Protein AF-A0A3C0J2L3-F1 (afdb_monomer)

Solvent-accessible surface area (backbone atoms only — not comparable to full-atom values): 4252 Å² total; per-residue (Å²): 88,74,63,49,58,53,52,52,61,73,67,70,72,71,54,70,17,29,47,49,78,46,66,26,77,75,47,94,47,75,54,40,75,48,59,32,67,52,80,87,75,83,68,80,81,52,37,66,60,26,41,52,29,22,55,51,39,40,51,53,51,32,57,77,70,69,54,89,80,88,133

Radius of gyration: 13.33 Å; Cα contacts (8 Å, |Δi|>4): 90; chains: 1; bounding box: 32×19×37 Å

Structure (mmCIF, N/CA/C/O backbone):
data_AF-A0A3C0J2L3-F1
#
_entry.id   AF-A0A3C0J2L3-F1
#
loop_
_atom_site.group_PDB
_atom_site.id
_atom_site.type_symbol
_atom_site.label_atom_id
_atom_site.label_alt_id
_atom_site.label_comp_id
_atom_site.label_asym_id
_atom_site.label_entity_id
_atom_site.label_seq_id
_atom_site.pdbx_PDB_ins_code
_atom_site.Cartn_x
_atom_site.Cartn_y
_atom_site.Cartn_z
_atom_site.occupancy
_atom_site.B_iso_or_equiv
_atom_site.auth_seq_id
_atom_site.auth_comp_id
_atom_site.auth_asym_id
_atom_site.auth_atom_id
_atom_site.pdbx_PDB_model_num
ATOM 1 N N . GLY A 1 1 ? -1.899 5.040 16.731 1.00 88.25 1 GLY A N 1
ATOM 2 C CA . GLY A 1 1 ? -0.761 5.097 17.650 1.00 88.25 1 GLY A CA 1
ATOM 3 C C . GLY A 1 1 ? 0.151 3.913 17.386 1.00 88.25 1 GLY A C 1
ATOM 4 O O . GLY A 1 1 ? 0.167 3.432 16.252 1.00 88.25 1 GLY A O 1
ATOM 5 N N . PRO A 1 2 ? 0.903 3.441 18.395 1.00 96.62 2 PRO A N 1
ATOM 6 C CA . PRO A 1 2 ? 1.848 2.322 18.273 1.00 96.62 2 PRO A CA 1
ATOM 7 C C . PRO A 1 2 ? 1.209 0.999 17.812 1.00 96.62 2 PRO A C 1
ATOM 9 O O . PRO A 1 2 ? 1.903 0.128 17.293 1.00 96.62 2 PRO A O 1
ATOM 12 N N . GLU A 1 3 ? -0.109 0.857 17.949 1.00 98.31 3 GLU A N 1
ATOM 13 C CA . GLU A 1 3 ? -0.873 -0.320 17.533 1.00 98.31 3 GLU A CA 1
ATOM 14 C C . GLU A 1 3 ? -0.805 -0.553 16.019 1.00 98.31 3 GLU A C 1
ATOM 16 O O . GLU A 1 3 ? -0.744 -1.697 15.578 1.00 98.31 3 GLU A O 1
ATOM 21 N N . LEU A 1 4 ? -0.720 0.526 15.232 1.00 98.06 4 LEU A N 1
ATOM 22 C CA . LEU A 1 4 ? -0.555 0.442 13.781 1.00 98.06 4 LEU A CA 1
ATOM 23 C C . LEU A 1 4 ? 0.742 -0.279 13.411 1.00 98.06 4 LEU A C 1
ATOM 25 O O . LEU A 1 4 ? 0.745 -1.175 12.574 1.00 98.06 4 LEU A O 1
ATOM 29 N N . LEU A 1 5 ? 1.844 0.071 14.081 1.00 97.62 5 LEU A N 1
ATOM 30 C CA . LEU A 1 5 ? 3.135 -0.571 13.851 1.00 97.62 5 LEU A CA 1
ATOM 31 C C . LEU A 1 5 ? 3.115 -2.044 14.279 1.00 97.62 5 LEU A C 1
A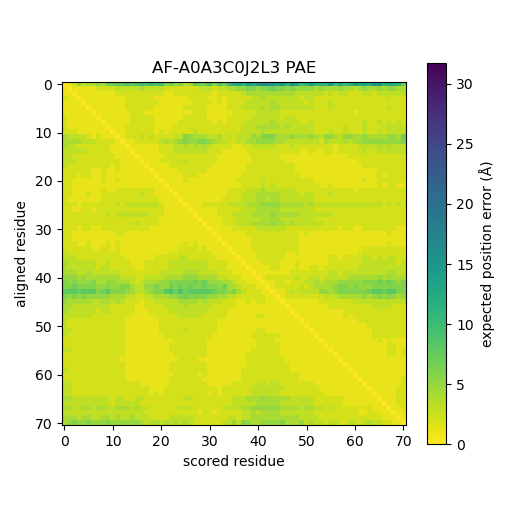TOM 33 O O . LEU A 1 5 ? 3.733 -2.879 13.620 1.00 97.62 5 LEU A O 1
ATOM 37 N N . ALA A 1 6 ? 2.416 -2.368 15.370 1.00 98.25 6 ALA A N 1
ATOM 38 C CA . ALA A 1 6 ? 2.261 -3.747 15.820 1.00 98.25 6 ALA A CA 1
ATOM 39 C C . ALA A 1 6 ? 1.501 -4.600 14.788 1.00 98.25 6 ALA A C 1
ATOM 41 O O . ALA A 1 6 ? 1.945 -5.704 14.477 1.00 98.25 6 ALA A O 1
ATOM 42 N N . GLU A 1 7 ? 0.419 -4.075 14.206 1.00 98.44 7 GLU A N 1
ATOM 43 C CA . GLU A 1 7 ? -0.331 -4.761 13.146 1.00 98.44 7 GLU A CA 1
ATOM 44 C C . GLU A 1 7 ? 0.506 -4.924 11.871 1.00 98.44 7 GLU A C 1
ATOM 46 O O . GLU A 1 7 ? 0.582 -6.026 11.333 1.00 98.44 7 GLU A O 1
ATOM 51 N N . CYS A 1 8 ? 1.238 -3.888 11.444 1.00 98.00 8 CYS A N 1
ATOM 52 C CA . CYS A 1 8 ? 2.151 -4.001 10.301 1.00 98.00 8 CYS A CA 1
ATOM 53 C C . CYS A 1 8 ? 3.215 -5.093 10.507 1.00 98.00 8 CYS A C 1
ATOM 55 O O . CYS A 1 8 ? 3.516 -5.848 9.584 1.00 98.00 8 CYS A O 1
ATOM 57 N N . ARG A 1 9 ? 3.772 -5.214 11.721 1.00 97.88 9 ARG A N 1
ATOM 58 C CA . ARG A 1 9 ? 4.740 -6.275 12.051 1.00 97.88 9 ARG A CA 1
ATOM 59 C C . ARG A 1 9 ? 4.116 -7.668 11.997 1.00 97.88 9 ARG A C 1
ATOM 61 O O . ARG A 1 9 ? 4.789 -8.596 11.566 1.00 97.88 9 ARG A O 1
ATOM 68 N N . ALA A 1 10 ? 2.856 -7.810 12.405 1.00 98.06 10 ALA A N 1
ATOM 69 C CA . ALA A 1 10 ? 2.138 -9.081 12.336 1.00 98.06 10 ALA A CA 1
ATOM 70 C C . ALA A 1 10 ? 1.832 -9.514 10.890 1.00 98.06 10 ALA A C 1
ATOM 72 O O . ALA A 1 10 ? 1.812 -10.709 10.612 1.00 98.06 10 ALA A O 1
ATOM 73 N N . ILE A 1 11 ? 1.629 -8.561 9.971 1.00 97.69 11 ILE A N 1
ATOM 74 C CA . ILE A 1 11 ? 1.422 -8.839 8.539 1.00 97.69 11 ILE A CA 1
ATOM 75 C C . ILE A 1 11 ? 2.703 -9.370 7.872 1.00 97.69 11 ILE A C 1
ATOM 77 O O . ILE A 1 11 ? 2.628 -10.220 6.991 1.00 97.69 11 ILE 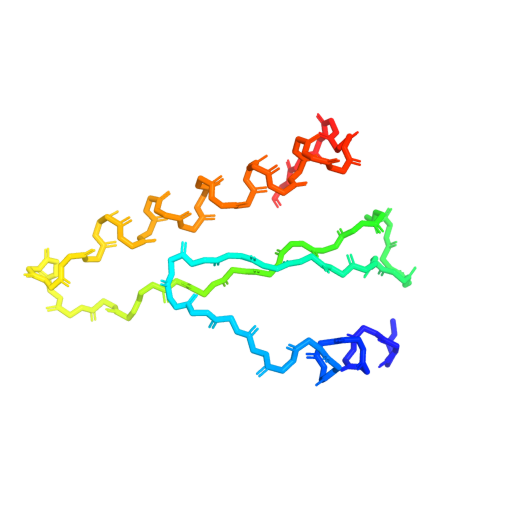A O 1
ATOM 81 N N . GLY A 1 12 ? 3.881 -8.900 8.292 1.00 96.69 12 GLY A N 1
ATOM 82 C CA . GLY A 1 12 ? 5.169 -9.455 7.854 1.00 96.69 12 GLY A CA 1
ATOM 83 C C . GLY A 1 12 ? 5.705 -8.935 6.513 1.00 96.69 12 GLY A C 1
ATOM 84 O O . GLY A 1 12 ? 6.802 -9.324 6.120 1.00 96.69 12 GLY A O 1
ATOM 85 N N . GLY A 1 13 ? 4.992 -8.031 5.834 1.00 95.38 13 GLY A N 1
ATOM 86 C CA . GLY A 1 13 ? 5.471 -7.342 4.630 1.00 95.38 13 GLY A CA 1
ATOM 87 C C . GLY A 1 13 ? 4.432 -7.240 3.515 1.00 95.38 13 GLY A C 1
ATOM 88 O O . GLY A 1 13 ? 3.281 -7.641 3.668 1.00 95.38 13 GLY A O 1
ATOM 89 N N . CYS A 1 14 ? 4.850 -6.666 2.389 1.00 97.75 14 CYS A N 1
ATOM 90 C CA . CYS A 1 14 ? 4.055 -6.520 1.173 1.00 97.75 14 CYS A CA 1
ATOM 91 C C . CYS A 1 14 ? 5.002 -6.471 -0.031 1.00 97.75 14 CYS A C 1
ATOM 93 O O . CYS A 1 14 ? 6.044 -5.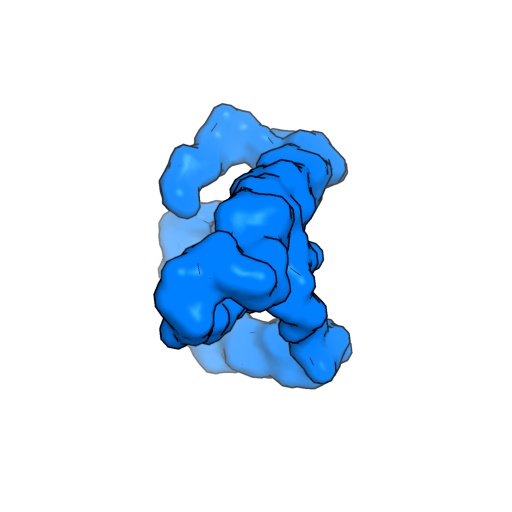815 0.038 1.00 97.75 14 CYS A O 1
ATOM 95 N N . ASN A 1 15 ? 4.654 -7.152 -1.122 1.00 98.25 15 ASN A N 1
ATOM 96 C CA . ASN A 1 15 ? 5.449 -7.110 -2.347 1.00 98.25 15 ASN A CA 1
ATOM 97 C C . ASN A 1 15 ? 5.244 -5.785 -3.089 1.00 98.25 15 ASN A C 1
ATOM 99 O O . ASN A 1 15 ? 4.221 -5.113 -2.926 1.00 98.25 15 ASN A O 1
ATOM 103 N N . THR A 1 16 ? 6.200 -5.435 -3.948 1.00 98.44 16 THR A N 1
ATOM 104 C CA . THR A 1 16 ? 6.060 -4.314 -4.881 1.00 98.44 16 THR A CA 1
ATOM 105 C C . THR A 1 16 ? 4.887 -4.548 -5.832 1.00 98.44 16 THR A C 1
ATOM 107 O O . THR A 1 16 ? 4.788 -5.609 -6.439 1.00 98.44 16 THR A O 1
ATOM 110 N N . GLY A 1 17 ? 4.016 -3.551 -5.980 1.00 98.38 17 GLY A N 1
ATOM 111 C CA . GLY A 1 17 ? 2.792 -3.659 -6.775 1.00 98.38 17 GLY A CA 1
ATOM 112 C C . GLY A 1 17 ? 1.591 -4.235 -6.022 1.00 98.38 17 GLY A C 1
ATOM 113 O O . GLY A 1 17 ? 0.479 -4.183 -6.542 1.00 98.38 17 GLY A O 1
ATOM 114 N N . ASP A 1 18 ? 1.781 -4.718 -4.795 1.00 98.62 18 ASP A N 1
ATOM 115 C CA . ASP A 1 18 ? 0.706 -5.234 -3.954 1.00 98.62 18 ASP A CA 1
ATOM 116 C C . ASP A 1 18 ? 0.304 -4.240 -2.862 1.00 98.62 18 ASP A C 1
ATOM 118 O O . ASP A 1 18 ? 0.933 -3.195 -2.654 1.00 98.62 18 ASP A O 1
ATOM 122 N N . ALA A 1 19 ? -0.787 -4.564 -2.170 1.00 98.69 19 ALA A N 1
ATOM 123 C CA . ALA A 1 19 ? -1.259 -3.813 -1.021 1.00 98.69 19 ALA A CA 1
ATOM 124 C C . ALA A 1 19 ? -1.732 -4.740 0.109 1.00 98.69 19 ALA A C 1
ATOM 126 O O . ALA A 1 19 ? -2.188 -5.859 -0.132 1.00 98.69 19 ALA A O 1
ATOM 127 N N . VAL A 1 20 ? -1.670 -4.240 1.342 1.00 98.62 20 VAL A N 1
ATOM 128 C CA . VAL A 1 20 ? -2.212 -4.849 2.566 1.00 98.62 20 VAL A CA 1
ATOM 129 C C . VAL A 1 20 ? -3.024 -3.808 3.334 1.00 98.62 20 VAL A C 1
ATOM 131 O O . VAL A 1 20 ? -2.859 -2.608 3.128 1.00 98.62 20 VAL A O 1
ATOM 134 N N . ILE A 1 21 ? -3.921 -4.239 4.218 1.00 98.44 21 ILE A N 1
ATOM 135 C CA . ILE A 1 21 ? -4.809 -3.338 4.963 1.00 98.44 21 ILE A CA 1
ATOM 136 C C . ILE A 1 21 ? -4.655 -3.543 6.468 1.00 98.44 21 ILE A C 1
ATOM 138 O O . ILE A 1 21 ? -4.555 -4.673 6.939 1.00 98.44 21 ILE A O 1
ATOM 142 N N . THR A 1 22 ? -4.661 -2.441 7.208 1.00 98.56 22 THR A N 1
ATOM 143 C CA . THR A 1 22 ? -4.684 -2.396 8.674 1.00 98.56 22 THR A CA 1
ATOM 144 C C . THR A 1 22 ? -5.851 -1.540 9.144 1.00 98.56 22 THR A C 1
ATOM 146 O O . THR A 1 22 ? -6.448 -0.778 8.371 1.00 98.56 22 THR A O 1
ATOM 149 N N . ARG A 1 23 ? -6.139 -1.581 10.445 1.00 98.00 23 ARG A N 1
ATOM 150 C CA . ARG A 1 23 ? -7.024 -0.595 11.073 1.00 98.00 23 ARG A CA 1
ATOM 151 C C . ARG A 1 23 ? -6.344 0.777 11.101 1.00 98.00 23 ARG A C 1
ATOM 153 O O . ARG A 1 23 ? -5.120 0.888 11.088 1.00 98.00 23 ARG A O 1
ATOM 160 N N . GLY A 1 24 ? -7.141 1.843 11.145 1.00 97.75 24 GLY A N 1
ATOM 161 C CA . GLY A 1 24 ? -6.635 3.220 11.245 1.00 97.75 24 GLY A CA 1
ATOM 162 C C . GLY A 1 24 ? -6.285 3.667 12.667 1.00 97.75 24 GLY A C 1
ATOM 163 O O . GLY A 1 24 ? -5.554 4.639 12.853 1.00 97.75 24 GLY A O 1
ATOM 164 N N . TYR A 1 25 ? -6.740 2.930 13.682 1.00 97.50 25 TYR A N 1
ATOM 165 C CA . TYR A 1 25 ? -6.468 3.196 15.097 1.00 97.50 25 TYR A CA 1
ATOM 166 C C . TYR A 1 25 ? -6.832 4.623 15.529 1.00 97.50 25 TYR A C 1
ATOM 168 O O . TYR A 1 25 ? -8.006 4.948 15.640 1.00 97.50 25 TYR A O 1
ATOM 176 N N . GLN A 1 26 ? -5.829 5.463 15.797 1.00 97.25 26 GLN A N 1
ATOM 177 C CA . GLN A 1 26 ? -6.010 6.846 16.253 1.00 97.25 26 GLN A CA 1
ATOM 178 C C . GLN A 1 26 ? -6.183 7.834 15.086 1.00 97.25 26 GLN A C 1
ATOM 180 O O . GLN A 1 26 ? -6.263 9.038 15.312 1.00 97.25 26 GLN A O 1
ATOM 185 N N . LEU A 1 27 ? -6.204 7.350 13.840 1.00 97.75 27 LEU A N 1
ATOM 186 C CA . LEU A 1 27 ? -6.519 8.168 12.676 1.00 97.75 27 LEU A CA 1
ATOM 187 C C . LEU A 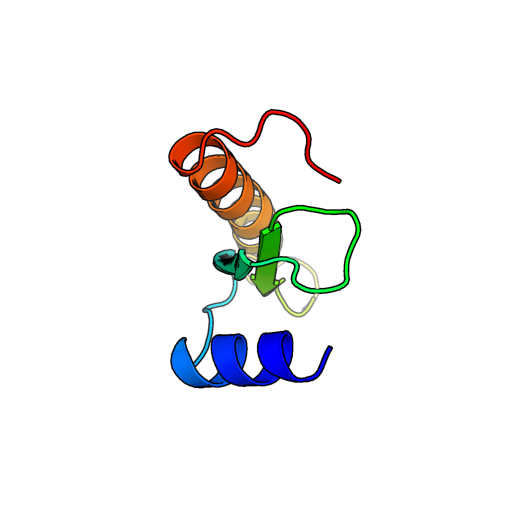1 27 ? -8.039 8.354 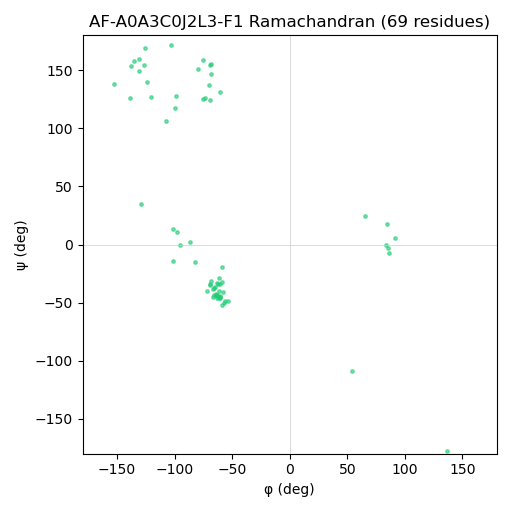12.547 1.00 97.75 27 LEU A C 1
ATOM 189 O O . LEU A 1 27 ? -8.799 7.447 12.885 1.00 97.75 27 LEU A O 1
ATOM 193 N N . PRO A 1 28 ? -8.500 9.478 11.970 1.00 96.88 28 PRO A N 1
ATOM 194 C CA . PRO A 1 28 ? -9.904 9.635 11.584 1.00 96.88 28 PRO A CA 1
ATOM 195 C C . PRO A 1 28 ? -10.351 8.603 10.535 1.00 96.88 28 PRO A C 1
ATOM 197 O O . PRO A 1 28 ? -11.525 8.240 10.461 1.00 96.88 28 PRO A O 1
ATOM 200 N N . ALA A 1 29 ? -9.414 8.135 9.705 1.00 97.75 29 ALA A N 1
ATOM 201 C CA . ALA A 1 29 ? -9.655 7.078 8.736 1.00 97.75 29 ALA A CA 1
ATOM 202 C C . ALA A 1 29 ? -9.855 5.730 9.442 1.00 97.75 29 ALA A C 1
ATOM 204 O O . ALA A 1 29 ? -9.106 5.368 10.343 1.00 97.75 29 ALA A O 1
ATOM 205 N N . LYS A 1 30 ? -10.844 4.947 8.995 1.00 97.25 30 LYS A N 1
ATOM 206 C CA . LYS A 1 30 ? -11.152 3.633 9.591 1.00 97.25 30 LYS A CA 1
ATOM 207 C C . LYS A 1 30 ? -10.072 2.586 9.321 1.00 97.25 30 LYS A C 1
ATOM 209 O O . LYS A 1 30 ? -9.832 1.726 10.163 1.00 97.25 30 LYS A O 1
ATOM 214 N N . ASN A 1 31 ? -9.439 2.668 8.155 1.00 98.12 31 ASN A N 1
ATOM 215 C CA . ASN A 1 31 ? -8.427 1.732 7.683 1.00 98.12 31 ASN A CA 1
ATOM 216 C C . ASN A 1 31 ? -7.250 2.502 7.085 1.00 98.12 31 ASN A C 1
ATOM 218 O O . ASN A 1 31 ? -7.425 3.633 6.627 1.00 98.12 31 ASN A O 1
ATOM 222 N N . VAL A 1 32 ? -6.092 1.851 7.028 1.00 98.44 32 VAL A N 1
ATOM 223 C CA . VAL A 1 32 ? -4.955 2.275 6.206 1.00 98.44 32 VAL A CA 1
ATOM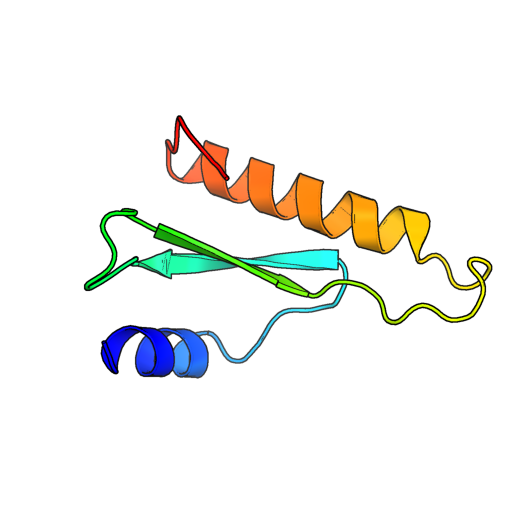 224 C C . VAL A 1 32 ? -4.647 1.146 5.237 1.00 98.44 32 VAL A C 1
ATOM 226 O O . VAL A 1 32 ? -4.489 -0.001 5.651 1.00 98.44 32 VAL A O 1
ATOM 229 N N . ILE A 1 33 ? -4.598 1.464 3.947 1.00 98.62 33 ILE A N 1
ATOM 230 C CA . ILE A 1 33 ? -4.143 0.535 2.916 1.00 98.62 33 ILE A CA 1
ATOM 231 C C . ILE A 1 33 ? -2.694 0.897 2.606 1.00 98.62 33 ILE A C 1
ATOM 233 O O . ILE A 1 33 ? -2.406 2.009 2.171 1.00 98.62 33 ILE A O 1
ATOM 237 N N . HIS A 1 34 ? -1.789 -0.036 2.872 1.00 98.50 34 HIS A N 1
ATOM 238 C CA . HIS A 1 34 ? -0.356 0.108 2.646 1.00 98.50 34 HIS A CA 1
ATOM 239 C C . HIS A 1 34 ? -0.020 -0.571 1.331 1.00 98.50 34 HIS A C 1
ATOM 241 O O . HIS A 1 34 ? -0.356 -1.737 1.150 1.00 98.50 34 HIS A O 1
ATOM 247 N N . THR A 1 35 ? 0.657 0.127 0.429 1.00 98.56 35 THR A N 1
ATOM 248 C CA . THR A 1 35 ? 1.110 -0.432 -0.848 1.00 98.56 35 THR A CA 1
ATOM 249 C C . THR A 1 35 ? 2.583 -0.115 -1.060 1.00 98.56 35 THR A C 1
ATOM 251 O O . THR A 1 35 ? 3.077 0.902 -0.567 1.00 98.56 35 THR A O 1
ATOM 254 N N . VAL A 1 36 ? 3.297 -0.994 -1.761 1.00 98.56 36 VAL A N 1
ATOM 255 C CA . VAL A 1 36 ? 4.728 -0.822 -2.032 1.00 98.56 36 VAL A CA 1
ATOM 256 C C . VAL A 1 36 ? 4.916 -0.468 -3.502 1.00 98.56 36 VAL A C 1
ATOM 258 O O . VAL A 1 36 ? 4.791 -1.318 -4.380 1.00 98.56 36 VAL A O 1
ATOM 261 N N . GLY A 1 37 ? 5.230 0.800 -3.763 1.00 98.12 37 GLY A N 1
ATOM 262 C CA . GLY A 1 37 ? 5.538 1.294 -5.104 1.00 98.12 37 GLY A CA 1
ATOM 263 C C . GLY A 1 37 ? 6.860 0.746 -5.656 1.00 98.12 37 GLY A C 1
ATOM 264 O O . GLY A 1 37 ? 7.746 0.371 -4.880 1.00 98.12 37 GLY A O 1
ATOM 265 N N . PRO A 1 38 ? 7.023 0.698 -6.990 1.00 98.12 38 PRO A N 1
ATOM 266 C CA . PRO A 1 38 ? 8.296 0.344 -7.601 1.00 98.12 38 PRO A CA 1
ATOM 267 C C . PRO A 1 38 ? 9.349 1.427 -7.361 1.00 98.12 38 PRO A C 1
ATOM 269 O O . PRO A 1 38 ? 9.052 2.623 -7.349 1.00 98.12 38 PRO A O 1
ATOM 272 N N . ILE A 1 39 ? 10.605 1.004 -7.233 1.00 97.94 39 ILE A N 1
ATOM 273 C CA . ILE A 1 39 ? 11.746 1.914 -7.334 1.00 97.94 39 ILE A CA 1
ATOM 274 C C . ILE A 1 39 ? 11.904 2.273 -8.812 1.00 97.94 39 ILE A C 1
ATOM 276 O O . ILE A 1 39 ? 12.007 1.382 -9.650 1.00 97.94 39 ILE A O 1
ATOM 280 N N . TRP A 1 40 ? 11.931 3.568 -9.129 1.00 96.44 40 TRP A N 1
ATOM 281 C CA . TRP A 1 40 ? 12.130 4.027 -10.502 1.00 96.44 40 TRP A CA 1
ATOM 282 C C . TRP A 1 40 ? 13.556 3.743 -10.983 1.00 96.44 40 TRP A C 1
ATOM 284 O O . TRP A 1 40 ? 14.524 4.203 -10.377 1.00 96.44 40 TRP A O 1
ATOM 294 N N . GLN A 1 41 ? 13.674 3.023 -12.097 1.00 96.94 41 GLN A N 1
ATOM 295 C CA . GLN A 1 41 ? 14.933 2.626 -12.731 1.00 96.94 41 GLN A CA 1
ATOM 296 C C . GLN A 1 41 ? 14.942 2.990 -14.224 1.00 96.94 41 GLN A C 1
ATOM 298 O O . GLN A 1 41 ? 15.514 2.291 -15.056 1.00 96.94 41 GLN A O 1
ATOM 303 N N . GLY A 1 42 ? 14.317 4.116 -14.575 1.00 96.94 42 GLY A N 1
ATOM 304 C CA . GLY A 1 42 ? 14.285 4.618 -15.950 1.00 96.94 42 GLY A CA 1
ATOM 305 C C . GLY A 1 42 ? 13.086 4.152 -16.779 1.00 96.94 42 GLY A C 1
ATOM 306 O O . GLY A 1 42 ? 13.025 4.482 -17.959 1.00 96.94 42 GLY A O 1
ATOM 307 N N . GLY A 1 43 ? 12.124 3.435 -16.191 1.00 95.12 43 GLY A N 1
ATOM 308 C CA . GLY A 1 43 ? 10.833 3.120 -16.814 1.00 95.12 43 GLY A CA 1
ATOM 309 C C . GLY A 1 43 ? 10.826 1.881 -17.708 1.00 95.12 43 GLY A C 1
ATOM 310 O O . GLY A 1 43 ? 9.777 1.523 -18.241 1.00 95.12 43 GLY A O 1
ATOM 311 N N . GLY A 1 44 ? 11.980 1.233 -17.890 1.00 96.31 44 GLY A N 1
ATOM 312 C CA . GLY A 1 44 ? 12.133 0.012 -18.686 1.00 96.31 44 GLY A CA 1
ATOM 313 C C . GLY A 1 44 ? 12.074 -1.286 -17.876 1.00 96.31 44 GLY A C 1
ATOM 314 O O . GLY A 1 44 ? 12.193 -2.359 -18.459 1.00 96.31 44 GLY A O 1
ATOM 315 N N . ALA A 1 45 ? 11.907 -1.210 -16.553 1.00 95.81 45 ALA A N 1
ATOM 316 C CA . ALA A 1 45 ? 11.920 -2.353 -15.638 1.00 95.81 45 ALA A CA 1
ATOM 317 C C . ALA A 1 45 ? 10.506 -2.800 -15.211 1.00 95.81 45 ALA A C 1
ATOM 319 O O . ALA A 1 45 ? 10.354 -3.574 -14.266 1.00 95.81 45 ALA A O 1
ATOM 320 N N . GLY A 1 46 ? 9.463 -2.324 -15.901 1.00 97.56 46 GLY A N 1
ATOM 321 C CA . GLY A 1 46 ? 8.064 -2.653 -15.604 1.00 97.56 46 GLY A CA 1
ATOM 322 C C . GLY A 1 46 ? 7.432 -1.776 -14.519 1.00 97.56 46 GLY A C 1
ATOM 323 O O . GLY A 1 46 ? 6.392 -2.125 -13.962 1.00 97.56 46 GLY A O 1
ATOM 324 N N . GLU A 1 47 ? 8.022 -0.620 -14.206 1.00 98.25 47 GLU A N 1
ATOM 325 C CA . GLU A 1 47 ? 7.550 0.264 -13.136 1.00 98.25 47 GLU A CA 1
ATOM 326 C C . GLU A 1 47 ? 6.125 0.768 -13.376 1.00 98.25 47 GLU A C 1
ATOM 328 O O . GLU A 1 47 ? 5.357 0.908 -12.427 1.00 98.25 47 GLU A O 1
ATOM 333 N N . ALA A 1 48 ? 5.742 0.999 -14.635 1.00 98.19 48 ALA A N 1
ATOM 334 C CA . ALA A 1 48 ? 4.381 1.403 -14.973 1.00 98.19 48 ALA A CA 1
ATOM 335 C C . ALA A 1 48 ? 3.349 0.345 -14.540 1.00 98.19 48 ALA A C 1
ATOM 337 O O . ALA A 1 48 ? 2.334 0.683 -13.925 1.00 98.19 48 ALA A O 1
ATOM 338 N N . ASP A 1 49 ? 3.633 -0.936 -14.788 1.00 98.38 49 ASP A N 1
ATOM 339 C CA . ASP A 1 49 ? 2.738 -2.037 -14.429 1.00 98.38 49 ASP A CA 1
ATOM 340 C C . ASP A 1 49 ? 2.697 -2.278 -12.921 1.00 98.38 49 ASP A C 1
ATOM 342 O O . ASP A 1 49 ? 1.615 -2.489 -12.365 1.00 98.38 49 ASP A O 1
ATOM 346 N N . LEU A 1 50 ? 3.847 -2.189 -12.246 1.00 98.62 50 LEU A N 1
ATOM 347 C CA . LEU A 1 50 ? 3.943 -2.303 -10.789 1.00 98.62 50 LEU A CA 1
ATOM 348 C C . LEU A 1 50 ? 3.206 -1.155 -10.090 1.00 98.62 50 LEU A C 1
ATOM 350 O O . LEU A 1 50 ? 2.444 -1.384 -9.152 1.00 98.62 50 LEU A O 1
ATOM 354 N N . LEU A 1 51 ? 3.362 0.080 -10.573 1.00 98.62 51 LEU A N 1
ATOM 355 C CA . LEU A 1 51 ? 2.630 1.229 -10.046 1.00 98.62 51 LEU A CA 1
ATOM 356 C C . LEU A 1 51 ? 1.123 1.066 -10.267 1.00 98.62 51 LEU A C 1
ATOM 358 O O . LEU A 1 51 ? 0.339 1.265 -9.341 1.00 98.62 51 LEU A O 1
ATOM 362 N N . ALA A 1 52 ? 0.703 0.639 -11.458 1.00 98.69 52 ALA A N 1
ATOM 363 C CA . ALA A 1 52 ? -0.699 0.338 -11.723 1.00 98.69 52 ALA A CA 1
ATOM 364 C C . ALA A 1 52 ? -1.223 -0.811 -10.834 1.00 98.69 52 ALA A C 1
ATOM 366 O O . ALA A 1 52 ? -2.380 -0.783 -10.408 1.00 98.69 52 ALA A O 1
ATOM 367 N N . GLY A 1 53 ? -0.373 -1.793 -10.510 1.00 98.81 53 GLY A N 1
ATOM 368 C CA . GLY A 1 53 ? -0.634 -2.842 -9.523 1.00 98.81 53 GLY A CA 1
ATOM 369 C C . GLY A 1 53 ? -0.994 -2.274 -8.152 1.00 98.81 53 GLY A C 1
ATOM 370 O O . GLY A 1 53 ? -2.045 -2.623 -7.618 1.00 98.81 53 GLY A O 1
ATOM 371 N N . CYS A 1 54 ? -0.210 -1.315 -7.648 1.00 98.81 54 CYS A N 1
ATOM 372 C CA . CYS A 1 54 ? -0.431 -0.684 -6.341 1.00 98.81 54 CYS A CA 1
ATOM 373 C C . CYS A 1 54 ? -1.859 -0.134 -6.204 1.00 98.81 54 CYS A C 1
ATOM 375 O O . CYS A 1 54 ? -2.570 -0.420 -5.234 1.00 98.81 54 CYS A O 1
ATOM 377 N N . TYR A 1 55 ? -2.310 0.620 -7.212 1.00 98.75 55 TYR A N 1
ATOM 378 C CA . TYR A 1 55 ? -3.660 1.183 -7.241 1.00 98.75 55 TYR A CA 1
ATOM 379 C C . TYR A 1 55 ? -4.732 0.099 -7.361 1.00 98.75 55 TYR A C 1
ATOM 381 O O . TYR A 1 55 ? -5.714 0.128 -6.618 1.00 98.75 55 TYR A O 1
ATOM 389 N N . ARG A 1 56 ? -4.549 -0.884 -8.253 1.00 98.81 56 ARG A N 1
ATOM 390 C CA . ARG A 1 56 ? -5.506 -1.991 -8.422 1.00 98.81 56 ARG A CA 1
ATOM 391 C C . ARG A 1 56 ? -5.688 -2.779 -7.127 1.00 98.81 56 ARG A C 1
ATOM 393 O O . ARG A 1 56 ? -6.819 -2.935 -6.672 1.00 98.81 56 ARG A O 1
ATOM 400 N N . SER A 1 57 ? -4.596 -3.218 -6.510 1.00 98.69 57 SER A N 1
ATOM 401 C CA . SER A 1 57 ? -4.609 -3.981 -5.259 1.00 98.69 57 SER A CA 1
ATOM 402 C C . SER A 1 57 ? -5.238 -3.180 -4.117 1.00 98.69 57 SER A C 1
ATOM 404 O O . SER A 1 57 ? -6.065 -3.709 -3.369 1.00 98.69 57 SER A O 1
ATOM 406 N N . SER A 1 58 ? -4.947 -1.877 -4.036 1.00 98.81 58 SER A N 1
ATOM 407 C CA . SER A 1 58 ? -5.561 -0.987 -3.044 1.00 98.81 58 SER A CA 1
ATOM 408 C C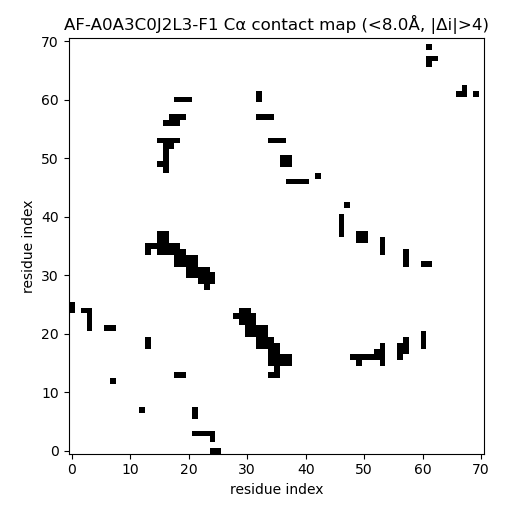 . SER A 1 58 ? -7.076 -0.856 -3.228 1.00 98.81 58 SER A C 1
ATOM 410 O O . SER A 1 58 ? -7.835 -0.993 -2.267 1.00 98.81 58 SER A O 1
ATOM 412 N N . LEU A 1 59 ? -7.546 -0.658 -4.463 1.00 98.69 59 LEU A N 1
ATOM 413 C CA . LEU A 1 59 ? -8.977 -0.560 -4.770 1.00 98.69 59 LEU A CA 1
ATOM 414 C C . LEU A 1 59 ? -9.714 -1.886 -4.529 1.00 98.69 59 LEU A C 1
ATOM 416 O O . LEU A 1 59 ? -10.828 -1.880 -4.004 1.00 98.69 59 LEU A O 1
ATOM 420 N N . ILE A 1 60 ? -9.090 -3.024 -4.847 1.00 98.69 60 ILE A N 1
ATOM 421 C CA . ILE A 1 60 ? -9.643 -4.358 -4.566 1.00 98.69 60 ILE A CA 1
ATOM 422 C C . ILE A 1 60 ? -9.821 -4.558 -3.057 1.00 98.69 60 ILE A C 1
ATOM 424 O O . ILE A 1 60 ? -10.883 -5.003 -2.614 1.00 98.69 60 ILE A O 1
ATOM 428 N N . LEU A 1 61 ? -8.818 -4.197 -2.248 1.00 98.50 61 LEU A N 1
ATOM 429 C CA . LEU A 1 61 ? -8.920 -4.280 -0.789 1.00 98.50 61 LEU A CA 1
ATOM 430 C C . LEU A 1 61 ? -9.993 -3.347 -0.233 1.00 98.50 61 LEU A C 1
ATOM 432 O O . LEU A 1 61 ? -10.767 -3.771 0.628 1.00 98.50 61 LEU A O 1
ATOM 436 N N . ALA A 1 62 ? -10.067 -2.116 -0.737 1.00 98.44 62 ALA A N 1
ATOM 437 C CA . ALA A 1 62 ? -11.099 -1.159 -0.362 1.00 98.44 62 ALA A CA 1
ATOM 438 C C . ALA A 1 62 ? -12.503 -1.722 -0.624 1.00 98.44 62 ALA A C 1
ATOM 440 O O . ALA A 1 62 ? -13.332 -1.755 0.288 1.00 98.44 62 ALA A O 1
ATOM 441 N N . ALA A 1 63 ? -12.740 -2.245 -1.830 1.00 98.44 63 ALA A N 1
ATOM 442 C CA . ALA A 1 63 ? -14.009 -2.857 -2.207 1.00 98.44 63 ALA A CA 1
ATOM 443 C C . ALA A 1 63 ? -14.344 -4.067 -1.321 1.00 98.44 63 ALA A C 1
ATOM 445 O O . ALA A 1 63 ? -15.450 -4.150 -0.784 1.00 98.44 63 ALA A O 1
ATOM 446 N N . LYS A 1 64 ? -13.371 -4.960 -1.086 1.00 98.44 64 LYS A N 1
ATOM 447 C CA . LYS A 1 64 ? -13.530 -6.146 -0.225 1.00 98.44 64 LYS A CA 1
ATOM 448 C C . LYS A 1 64 ? -13.922 -5.788 1.214 1.00 98.44 64 LYS A C 1
ATOM 450 O O . LYS A 1 64 ? -14.655 -6.544 1.844 1.00 98.44 64 LYS A O 1
ATOM 455 N N . HIS A 1 65 ? -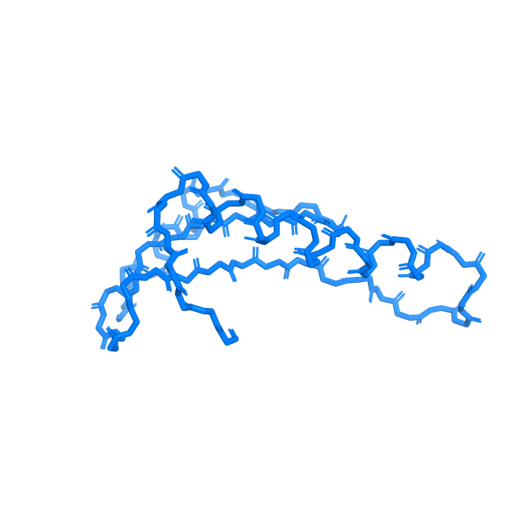13.463 -4.646 1.723 1.00 98.00 65 HIS A N 1
ATOM 456 C CA . HIS A 1 65 ? -13.758 -4.169 3.080 1.00 98.00 65 HIS A CA 1
ATOM 457 C C . HIS A 1 65 ? -14.898 -3.139 3.130 1.00 98.00 65 HIS A C 1
ATOM 459 O O . HIS A 1 65 ? -15.119 -2.512 4.167 1.00 98.00 65 HIS A O 1
ATOM 465 N N . GLY A 1 66 ? -15.628 -2.945 2.026 1.00 97.62 66 GLY A N 1
ATOM 466 C CA . GLY A 1 66 ? -16.767 -2.027 1.964 1.00 97.62 66 GLY A CA 1
ATOM 467 C C . GLY A 1 66 ? -16.394 -0.552 2.141 1.00 97.62 66 GLY A C 1
ATOM 468 O O . GLY A 1 66 ? -17.229 0.247 2.574 1.00 97.62 66 GLY A O 1
ATOM 469 N N . VAL A 1 67 ? -15.152 -0.171 1.836 1.00 97.81 67 VAL A N 1
ATOM 470 C CA . VAL A 1 67 ? -14.698 1.219 1.903 1.00 97.81 67 VAL A CA 1
ATOM 471 C C . VAL A 1 67 ? -15.255 1.990 0.707 1.00 97.81 67 VAL A C 1
ATOM 473 O O . VAL A 1 67 ? -15.070 1.597 -0.440 1.00 97.81 67 VAL A O 1
ATOM 476 N N . ARG A 1 68 ? -15.952 3.098 0.981 1.00 96.88 68 ARG A N 1
ATOM 477 C CA . ARG A 1 68 ? -16.630 3.918 -0.043 1.00 96.88 68 ARG A CA 1
ATOM 478 C C . ARG A 1 68 ? -15.874 5.192 -0.422 1.00 96.88 68 ARG A C 1
ATOM 480 O O . ARG A 1 68 ? -16.217 5.824 -1.411 1.00 96.88 68 ARG A O 1
ATOM 487 N N . THR A 1 69 ? -14.877 5.574 0.371 1.00 97.50 69 THR A N 1
ATOM 488 C CA . THR A 1 69 ? -14.063 6.781 0.184 1.00 97.50 69 THR A CA 1
ATOM 489 C C . THR A 1 69 ? -12.607 6.437 0.470 1.00 97.50 69 THR A C 1
ATOM 491 O O . THR A 1 69 ? -12.314 5.917 1.548 1.00 97.50 69 THR A O 1
ATOM 494 N N . LEU A 1 70 ? -11.717 6.729 -0.475 1.00 96.25 70 LEU A N 1
ATOM 495 C CA . LEU A 1 70 ? -10.268 6.533 -0.382 1.00 96.25 70 LEU A CA 1
ATOM 496 C C . LEU A 1 70 ? -9.558 7.852 -0.706 1.00 96.25 70 LEU A C 1
ATOM 498 O O . LEU A 1 70 ? -10.116 8.675 -1.433 1.00 96.25 70 LEU A O 1
ATOM 502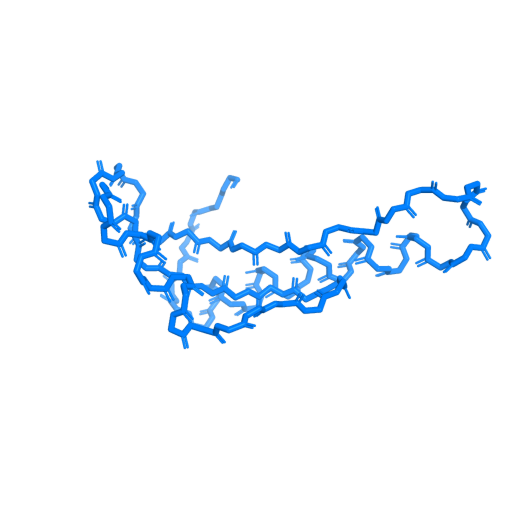 N N . ALA A 1 71 ? -8.344 8.015 -0.189 1.00 94.00 71 ALA A N 1
ATOM 503 C CA . ALA A 1 71 ? -7.424 9.100 -0.509 1.00 94.00 71 ALA A CA 1
ATOM 504 C C . ALA A 1 71 ? -5.997 8.548 -0.556 1.00 94.00 71 ALA A C 1
ATOM 506 O O . ALA A 1 71 ? -5.733 7.600 0.222 1.00 94.00 71 ALA A O 1
#

pLDDT: mean 97.72, std 1.48, range [88.25, 98.81]

Mean predicted aligned error: 2.2 Å

Foldseek 3Di:
DCVQVVVVVVVPDADQLAWDKDAPVPDPDGIDIDHHADDDDPCPPCNVVSNVSRVVNSVVVCVVVVNPDDD

Sequence (71 aa):
GPELLAECRAIGGCNTGDAVITRGYQLPAKNVIHTVGPIWQGGGAGEADLLAGCYRSSLILAAKHGVRTLA

Nearest PDB structures (foldseek):
  5cms-assembly3_B  TM=9.032E-01  e=2.019E-05  Escherichia coli
  5cb3-assembly1_A  TM=8.883E-01  e=5.000E-05  Escherichia coli K-12
  5lcc-assembly2_B  TM=9.077E-01  e=6.610E-05  Oceanobacillus iheyensis HTE831
  5cb5-assembly14_M  TM=9.043E-01  e=6.164E-05  Escherichia coli K-12
  5lbp-assembly1_A  TM=9.202E-01  e=1.328E-04  Oceanobacillus iheyensis HTE831

Secondary structure (DSSP, 8-state):
-HHHHHHHHHH----BT-EEEEE-TTSSSSEEEEEBPPPPSSS-SSHHHHHHHHHHHHHHHHHHTT-----